Protein AF-A0AAV0ST47-F1 (afdb_monomer_lite)

Radius of gyration: 20.94 Å; chains: 1; bounding box: 46×33×74 Å

Sequence (142 aa):
MDLEGGHITYSIDTQVIEVVIGEMLWDPRGRKNSHKKCDAQFYSEDPLGDYAVTIKTPTEYRLAIKHVGIGINMKQTPLAIQAAKEVTNVSKLTGMIQAKAIAFVRVQCAANSKTIANVLRLIWAFSIGLKHLCGGVDSQTT

Structure (mmCIF, N/CA/C/O backbone):
data_AF-A0AAV0ST47-F1
#
_entry.id   AF-A0AAV0ST47-F1
#
loop_
_atom_site.group_PDB
_atom_site.id
_atom_site.type_symbol
_atom_site.label_atom_id
_atom_site.label_alt_id
_atom_site.label_comp_id
_atom_site.label_asym_id
_atom_site.label_entity_id
_atom_site.label_seq_id
_atom_site.pdbx_PDB_ins_code
_atom_site.Cartn_x
_atom_site.Cartn_y
_atom_site.Cartn_z
_atom_site.occupancy
_atom_site.B_iso_or_equiv
_atom_site.auth_seq_id
_atom_site.auth_comp_id
_atom_site.auth_asym_id
_atom_site.auth_atom_id
_atom_site.pdbx_PDB_model_num
ATOM 1 N N . MET A 1 1 ? 3.455 -12.627 22.695 1.00 33.88 1 MET A N 1
ATOM 2 C CA . MET A 1 1 ? 3.887 -12.661 21.279 1.00 33.88 1 MET A CA 1
ATOM 3 C C . MET A 1 1 ? 4.072 -11.227 20.819 1.00 33.88 1 MET A C 1
ATOM 5 O O . MET A 1 1 ? 3.136 -10.595 20.333 1.00 33.88 1 MET A O 1
ATOM 9 N N . ASP A 1 2 ? 5.267 -10.698 21.056 1.00 35.56 2 ASP A N 1
ATOM 10 C CA . ASP A 1 2 ? 5.633 -9.330 20.710 1.00 35.56 2 ASP A CA 1
ATOM 11 C C . ASP A 1 2 ? 5.952 -9.241 19.221 1.00 35.56 2 ASP A C 1
ATOM 13 O O . ASP A 1 2 ? 7.059 -9.502 18.770 1.00 35.56 2 ASP A O 1
ATOM 17 N N . LEU A 1 3 ? 4.939 -8.898 18.426 1.00 47.62 3 LEU A N 1
ATOM 18 C CA . LEU A 1 3 ? 5.165 -8.390 17.076 1.00 47.62 3 LEU A CA 1
ATOM 19 C C . LEU A 1 3 ? 5.753 -6.986 17.224 1.00 47.62 3 LEU A C 1
ATOM 21 O O . LEU A 1 3 ? 4.994 -6.038 17.437 1.00 47.62 3 LEU A O 1
ATOM 25 N N . GLU A 1 4 ? 7.078 -6.881 17.209 1.00 46.66 4 GLU A N 1
ATOM 26 C CA . GLU A 1 4 ? 7.834 -5.631 17.287 1.00 46.66 4 GLU A CA 1
ATOM 27 C C . GLU A 1 4 ? 7.195 -4.496 16.476 1.00 46.66 4 GLU A C 1
ATOM 29 O O . GLU A 1 4 ? 6.555 -4.713 15.440 1.00 46.66 4 GLU A O 1
ATOM 34 N N . GLY A 1 5 ? 7.361 -3.272 16.981 1.00 53.03 5 GLY A N 1
ATOM 35 C CA . GLY A 1 5 ? 6.897 -2.022 16.383 1.00 53.03 5 GLY A CA 1
ATOM 36 C C . GLY A 1 5 ? 7.605 -1.691 15.070 1.00 53.03 5 GLY A C 1
ATOM 37 O O . GLY A 1 5 ? 8.298 -0.686 14.969 1.00 53.03 5 GLY A O 1
ATOM 38 N N . GLY A 1 6 ? 7.428 -2.535 14.058 1.00 73.31 6 GLY A N 1
ATOM 39 C CA . GLY A 1 6 ? 7.820 -2.245 12.691 1.00 73.31 6 GLY A CA 1
ATOM 40 C C . GLY A 1 6 ? 6.894 -1.197 12.083 1.00 73.31 6 GLY A C 1
ATOM 41 O O . GLY A 1 6 ? 5.704 -1.131 12.395 1.00 73.31 6 GLY A O 1
ATOM 42 N N . HIS A 1 7 ? 7.437 -0.389 11.187 1.00 78.31 7 HIS A N 1
ATOM 43 C CA . HIS A 1 7 ? 6.675 0.387 10.219 1.00 78.31 7 HIS A CA 1
ATOM 44 C C . HIS A 1 7 ? 6.935 -0.215 8.835 1.00 78.31 7 HIS A C 1
ATOM 46 O O . HIS A 1 7 ? 7.988 -0.806 8.599 1.00 78.31 7 HIS A O 1
ATOM 52 N N . ILE A 1 8 ? 5.958 -0.130 7.934 1.00 83.31 8 ILE A N 1
ATOM 53 C CA . ILE A 1 8 ? 6.170 -0.496 6.528 1.00 83.31 8 ILE A CA 1
ATOM 54 C C 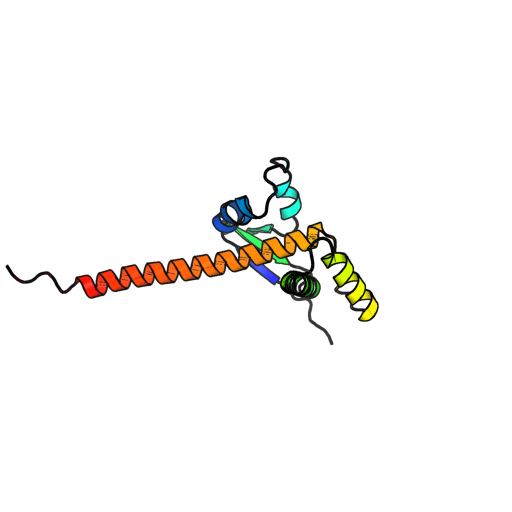. ILE A 1 8 ? 6.390 0.797 5.761 1.00 83.31 8 ILE A C 1
ATOM 56 O O . ILE A 1 8 ? 5.523 1.670 5.808 1.00 83.31 8 ILE A O 1
ATOM 60 N N . THR A 1 9 ? 7.508 0.888 5.047 1.00 83.75 9 THR A N 1
ATOM 61 C CA . THR A 1 9 ? 7.798 2.020 4.166 1.00 83.75 9 THR A CA 1
ATOM 62 C C . THR A 1 9 ? 7.799 1.568 2.713 1.00 83.75 9 THR A C 1
ATOM 64 O O . THR A 1 9 ? 8.453 0.585 2.369 1.00 83.75 9 THR A O 1
ATOM 67 N N . TYR A 1 10 ? 7.080 2.292 1.861 1.00 81.94 10 TYR A N 1
ATOM 68 C CA . TYR A 1 10 ? 7.148 2.153 0.410 1.00 81.94 10 TYR A CA 1
ATOM 69 C C . TYR A 1 10 ? 7.743 3.426 -0.184 1.00 81.94 10 TYR A C 1
ATOM 71 O O . TYR A 1 10 ? 7.280 4.511 0.139 1.00 81.94 10 TYR A O 1
ATOM 79 N N . SER A 1 11 ? 8.724 3.303 -1.075 1.00 83.50 11 SER A N 1
ATOM 80 C CA . SER A 1 11 ? 9.093 4.385 -1.996 1.00 83.50 11 SER A CA 1
ATOM 81 C C . SER A 1 11 ? 8.342 4.144 -3.302 1.00 83.50 11 SER A C 1
ATOM 83 O O . SER A 1 11 ? 8.441 3.055 -3.877 1.00 83.50 11 SER A O 1
ATOM 85 N N . ILE A 1 12 ? 7.568 5.123 -3.763 1.00 79.81 12 ILE A N 1
ATOM 86 C CA . ILE A 1 12 ? 6.730 5.027 -4.959 1.00 79.81 12 ILE A CA 1
ATOM 87 C C . ILE A 1 12 ? 7.065 6.190 -5.895 1.00 79.81 12 ILE A C 1
ATOM 89 O O . ILE A 1 12 ? 7.065 7.345 -5.477 1.00 79.81 12 ILE A O 1
ATOM 93 N N . ASP A 1 13 ? 7.313 5.864 -7.165 1.00 79.94 13 ASP A N 1
ATOM 94 C CA . ASP A 1 13 ? 7.637 6.844 -8.201 1.00 79.94 13 ASP A CA 1
ATOM 95 C C . ASP A 1 13 ? 6.452 7.808 -8.389 1.00 79.94 13 ASP A C 1
ATOM 97 O O . ASP A 1 13 ? 5.299 7.373 -8.503 1.00 79.94 13 ASP A O 1
ATOM 101 N N . THR A 1 14 ? 6.731 9.106 -8.508 1.00 76.31 14 THR A N 1
ATOM 102 C CA . THR A 1 14 ? 5.719 10.163 -8.697 1.00 76.31 14 THR A CA 1
ATOM 103 C C . THR A 1 14 ? 4.748 9.873 -9.839 1.00 76.31 14 THR A C 1
ATOM 105 O O . THR A 1 14 ? 3.536 9.992 -9.672 1.00 76.31 14 THR A O 1
ATOM 108 N N . GLN A 1 15 ? 5.248 9.353 -10.962 1.00 73.62 15 GLN A N 1
ATOM 109 C CA . GLN A 1 15 ? 4.405 8.998 -12.109 1.00 73.62 15 GLN A CA 1
ATOM 110 C C . GLN A 1 15 ? 3.379 7.899 -11.792 1.00 73.62 15 GLN A C 1
ATOM 112 O O . GLN A 1 15 ? 2.272 7.919 -12.321 1.00 73.62 15 GLN A O 1
ATOM 117 N N . VAL A 1 16 ? 3.710 6.943 -10.917 1.00 75.31 16 VAL A N 1
ATOM 118 C CA . VAL A 1 16 ? 2.771 5.879 -10.523 1.00 75.31 16 VAL A CA 1
ATOM 119 C C . VAL A 1 16 ? 1.644 6.461 -9.676 1.00 75.31 16 VAL A C 1
ATOM 121 O O . VAL A 1 16 ? 0.486 6.081 -9.840 1.00 75.31 16 VAL A O 1
ATOM 124 N N . ILE A 1 17 ? 1.960 7.403 -8.788 1.00 69.81 17 ILE A N 1
ATOM 125 C CA . ILE A 1 17 ? 0.948 8.047 -7.952 1.00 69.81 17 ILE A CA 1
ATOM 126 C C . ILE A 1 17 ? 0.047 8.947 -8.781 1.00 69.81 17 ILE A C 1
ATOM 128 O O . ILE A 1 17 ? -1.167 8.811 -8.695 1.00 69.81 17 ILE A O 1
ATOM 132 N N . GLU A 1 18 ? 0.614 9.846 -9.576 1.00 68.69 18 GLU A N 1
ATOM 133 C CA . GLU A 1 18 ? -0.166 10.879 -10.258 1.00 68.69 18 GLU A CA 1
ATOM 134 C C . GLU A 1 18 ? -0.977 10.338 -11.435 1.00 68.69 18 GLU A C 1
ATOM 136 O O . GLU A 1 18 ? -2.107 10.772 -11.633 1.00 68.69 18 GLU A O 1
ATOM 141 N N . VAL A 1 19 ? -0.434 9.377 -12.190 1.00 71.06 19 VAL A N 1
ATOM 142 C CA . VAL A 1 19 ? -1.101 8.841 -13.386 1.00 71.06 19 VAL A CA 1
ATOM 143 C C . VAL A 1 19 ? -1.975 7.642 -13.024 1.00 71.06 19 VAL A C 1
ATOM 145 O O . VAL A 1 19 ? -3.171 7.626 -13.299 1.00 71.06 19 VAL A O 1
ATOM 148 N N . VAL A 1 20 ? -1.407 6.632 -12.358 1.00 68.56 20 VAL A N 1
ATOM 149 C CA . VAL A 1 20 ? -2.115 5.359 -12.142 1.00 68.56 20 VAL A CA 1
ATOM 150 C C . VAL A 1 20 ? -3.103 5.464 -10.983 1.00 68.56 20 VAL A C 1
ATOM 152 O O . VAL A 1 20 ? -4.277 5.143 -11.141 1.00 68.56 20 VAL A O 1
ATOM 155 N N . ILE A 1 21 ? -2.656 5.924 -9.813 1.00 69.31 21 ILE A N 1
ATOM 156 C CA . ILE A 1 21 ? -3.522 6.008 -8.622 1.00 69.31 21 ILE A CA 1
ATOM 157 C C . ILE A 1 21 ? -4.466 7.200 -8.735 1.00 69.31 21 ILE A C 1
ATOM 159 O O . ILE A 1 21 ? -5.678 7.037 -8.580 1.00 69.31 21 ILE A O 1
ATOM 163 N N . GLY A 1 22 ? -3.891 8.343 -9.091 1.00 65.62 22 GLY A N 1
ATOM 164 C CA . GLY A 1 22 ? -4.311 9.188 -10.197 1.00 65.62 22 GLY A CA 1
ATOM 165 C C . GLY A 1 2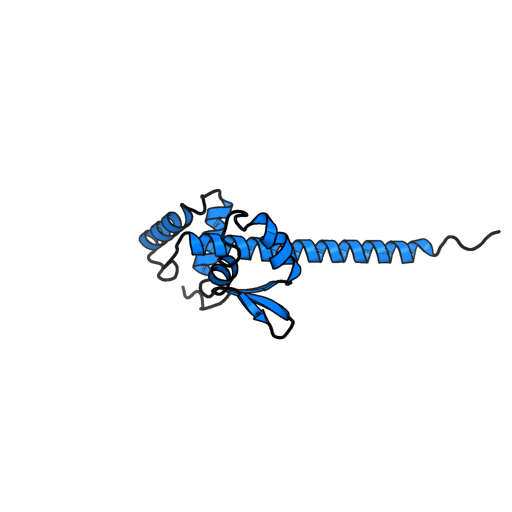2 ? -5.746 9.081 -10.644 1.00 65.62 22 GLY A C 1
ATOM 166 O O . GLY A 1 22 ? -6.733 9.511 -10.045 1.00 65.62 22 GLY A O 1
ATOM 167 N N . GLU A 1 23 ? -5.804 8.494 -11.813 1.00 65.50 23 GLU A N 1
ATOM 168 C CA . GLU A 1 23 ? -6.976 8.473 -12.643 1.00 65.50 23 GLU A CA 1
ATOM 169 C C . GLU A 1 23 ? -7.872 7.280 -12.287 1.00 65.50 23 GLU A C 1
ATOM 171 O O . GLU A 1 23 ? -9.070 7.316 -12.560 1.00 65.50 23 GLU A O 1
ATOM 176 N N . MET A 1 24 ? -7.334 6.234 -11.634 1.00 62.16 24 MET A N 1
ATOM 177 C CA . MET A 1 24 ? -8.083 5.003 -11.342 1.00 62.16 24 MET A CA 1
ATOM 178 C C . MET A 1 24 ? -8.791 4.981 -9.983 1.00 62.16 24 MET A C 1
ATOM 180 O O . MET A 1 24 ? -9.836 4.345 -9.851 1.00 62.16 24 MET A O 1
ATOM 184 N N . LEU A 1 25 ? -8.221 5.600 -8.944 1.00 61.66 25 LEU A N 1
ATOM 185 C CA . LEU A 1 25 ? -8.663 5.421 -7.550 1.00 61.66 25 LEU A CA 1
ATOM 186 C C . LEU A 1 25 ? -9.194 6.702 -6.894 1.00 61.66 25 LEU A C 1
ATOM 188 O O . LEU A 1 25 ? -9.652 6.659 -5.739 1.00 61.66 25 LEU A O 1
ATOM 192 N N . TRP A 1 26 ? -9.167 7.827 -7.608 1.00 62.84 26 TRP A N 1
ATOM 193 C CA . TRP A 1 26 ? -9.789 9.078 -7.189 1.00 62.84 26 TRP A CA 1
ATOM 194 C C . TRP A 1 26 ? -11.148 9.279 -7.866 1.00 62.84 26 TRP A C 1
ATOM 196 O O . TRP A 1 26 ? -11.337 8.967 -9.036 1.00 62.84 26 TRP A O 1
ATOM 206 N N . ASP A 1 27 ? -12.123 9.779 -7.099 1.00 57.34 27 ASP A N 1
ATOM 207 C CA . ASP A 1 27 ? -13.435 10.134 -7.641 1.00 57.34 27 ASP A CA 1
ATOM 208 C C . ASP A 1 27 ? -13.262 11.321 -8.605 1.00 57.34 27 ASP A C 1
ATOM 210 O O . ASP A 1 27 ? -12.852 12.393 -8.146 1.00 57.34 27 ASP A O 1
ATOM 214 N N . PRO A 1 28 ? -13.595 11.185 -9.903 1.00 49.25 28 PRO A N 1
ATOM 215 C CA . PRO A 1 28 ? -13.498 12.279 -10.870 1.00 49.25 28 PRO A CA 1
ATOM 216 C C . PRO A 1 28 ? -14.438 13.452 -10.543 1.00 49.25 28 PRO A C 1
ATOM 218 O O . PRO A 1 28 ? -14.292 14.538 -11.100 1.00 49.25 28 PRO A O 1
ATOM 221 N N . ARG A 1 29 ? -15.407 13.257 -9.634 1.00 49.44 29 ARG A N 1
ATOM 222 C CA . ARG A 1 29 ? -16.312 14.299 -9.117 1.00 49.44 29 ARG A CA 1
ATOM 223 C C . ARG A 1 29 ? -15.849 14.885 -7.779 1.00 49.44 29 ARG A C 1
ATOM 225 O O . ARG A 1 29 ? -16.483 15.804 -7.256 1.00 49.44 29 ARG A O 1
ATOM 232 N N . GLY A 1 30 ? -14.754 14.374 -7.216 1.00 52.62 30 GLY A N 1
ATOM 233 C CA . GLY A 1 30 ? -14.126 14.905 -6.013 1.00 52.62 30 GLY A CA 1
ATOM 234 C C . GLY A 1 30 ? -13.567 16.307 -6.258 1.00 52.62 30 GLY A C 1
ATOM 235 O O . GLY A 1 30 ? -12.984 16.595 -7.300 1.00 52.62 30 GLY A O 1
ATOM 236 N N . ARG A 1 31 ? -13.753 17.223 -5.296 1.00 46.12 31 ARG A N 1
ATOM 237 C CA . ARG A 1 31 ? -13.209 18.589 -5.386 1.00 46.12 31 ARG A CA 1
ATOM 238 C C . ARG A 1 31 ? -11.701 18.519 -5.651 1.00 46.12 31 ARG A C 1
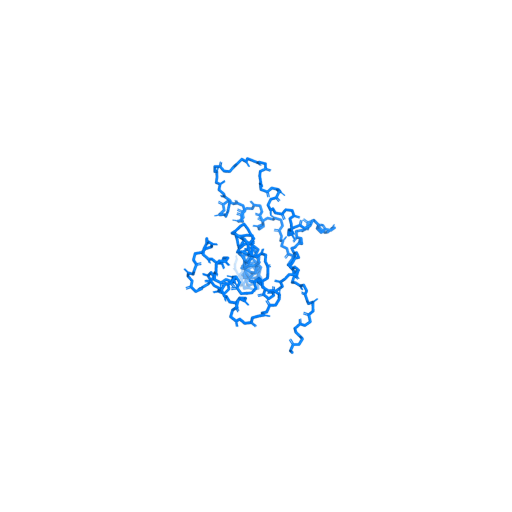ATOM 240 O O . ARG A 1 31 ? -10.997 17.904 -4.850 1.00 46.12 31 ARG A O 1
ATOM 247 N N . LYS A 1 32 ? -11.231 19.243 -6.679 1.00 49.16 32 LYS A N 1
ATOM 248 C CA . LYS A 1 32 ? -9.843 19.344 -7.198 1.00 49.16 32 LYS A CA 1
ATOM 249 C C . LYS A 1 32 ? -8.722 19.485 -6.145 1.00 49.16 32 LYS A C 1
ATOM 251 O O . LYS A 1 32 ? -7.557 19.275 -6.450 1.00 49.16 32 LYS A O 1
ATOM 256 N N . ASN A 1 33 ? -9.064 19.800 -4.894 1.00 45.84 33 ASN A N 1
ATOM 257 C CA . ASN A 1 33 ? -8.131 20.112 -3.809 1.00 45.84 33 ASN A CA 1
ATOM 258 C C . ASN A 1 33 ? -8.238 19.130 -2.618 1.00 45.84 33 ASN A C 1
ATOM 260 O O . ASN A 1 33 ? -7.576 19.321 -1.601 1.00 45.84 33 ASN A O 1
ATOM 264 N N . SER A 1 34 ? -9.103 18.111 -2.698 1.00 46.97 34 SER A N 1
ATOM 265 C CA . SER A 1 34 ? -9.386 17.180 -1.589 1.00 46.97 34 SER A CA 1
ATOM 266 C C . SER A 1 34 ? -8.402 16.004 -1.488 1.00 46.97 34 SER A C 1
ATOM 268 O O . SER A 1 34 ? -8.212 15.464 -0.400 1.00 46.97 34 SER A O 1
ATOM 270 N N . HIS A 1 35 ? -7.710 15.678 -2.582 1.00 49.56 35 HIS A N 1
ATOM 271 C CA . HIS A 1 35 ? -6.758 14.562 -2.683 1.00 49.56 35 HIS A CA 1
ATOM 272 C C . HIS A 1 35 ? -5.522 14.783 -1.793 1.00 49.56 35 HIS A C 1
ATOM 274 O O . HIS A 1 35 ? -5.220 13.954 -0.937 1.00 49.56 35 HIS A O 1
ATOM 280 N N . LYS A 1 36 ? -4.932 15.990 -1.840 1.00 49.62 36 LYS A N 1
ATOM 281 C CA . LYS A 1 36 ? -3.776 16.388 -1.009 1.00 49.62 36 LYS A CA 1
ATOM 282 C C . LYS A 1 36 ? -3.984 16.175 0.499 1.00 49.62 36 LYS A C 1
ATOM 284 O O . LYS A 1 36 ? -3.022 15.921 1.210 1.00 49.62 36 LYS A O 1
ATOM 289 N N . LYS A 1 37 ? -5.221 16.270 1.007 1.00 43.88 37 LYS A N 1
ATOM 290 C CA . LYS A 1 37 ? -5.521 16.131 2.447 1.00 43.88 37 LYS A CA 1
ATOM 291 C C . LYS A 1 37 ? -5.736 14.688 2.908 1.00 43.88 37 LYS A C 1
ATOM 293 O O . LYS A 1 37 ? -5.430 14.393 4.058 1.00 43.88 37 LYS A O 1
ATOM 298 N N . CYS A 1 38 ? -6.268 13.809 2.057 1.00 44.75 38 CYS A N 1
ATOM 299 C CA . CYS A 1 38 ? -6.421 12.388 2.394 1.00 44.75 38 CYS A CA 1
ATOM 300 C C . CYS A 1 38 ? -5.096 11.623 2.271 1.00 44.75 38 CYS A C 1
ATOM 302 O O . CYS A 1 38 ? -4.883 10.653 2.994 1.00 44.75 38 CYS A O 1
ATOM 304 N N . ASP A 1 39 ? -4.208 12.104 1.402 1.00 51.44 39 ASP A N 1
ATOM 305 C CA . ASP A 1 39 ? -2.915 11.493 1.109 1.00 51.44 39 ASP A CA 1
ATOM 306 C C . ASP A 1 39 ? -1.803 11.982 2.073 1.00 51.44 39 ASP A C 1
ATOM 308 O O . ASP A 1 39 ? -0.942 11.202 2.477 1.00 51.44 39 ASP A O 1
ATOM 312 N N . ALA A 1 40 ? -1.866 13.212 2.599 1.00 51.88 40 ALA A N 1
ATOM 313 C CA . ALA A 1 40 ? -0.844 13.754 3.515 1.00 51.88 40 ALA A CA 1
ATOM 314 C C . ALA A 1 40 ? -0.599 12.943 4.810 1.00 51.88 40 ALA A C 1
ATOM 316 O O . ALA A 1 40 ? 0.389 13.172 5.503 1.00 51.88 40 ALA A O 1
ATOM 317 N N . GLN A 1 41 ? -1.483 12.006 5.174 1.00 52.25 41 GLN A N 1
ATOM 318 C CA . GLN A 1 41 ? -1.272 11.140 6.339 1.00 52.25 41 GLN A CA 1
ATOM 319 C C . GLN A 1 41 ? -0.289 9.989 6.070 1.00 52.25 41 GLN A C 1
ATOM 321 O O . GLN A 1 41 ? 0.250 9.413 7.017 1.00 52.25 41 GLN A O 1
ATOM 326 N N . PHE A 1 42 ? -0.062 9.658 4.799 1.00 54.59 42 PHE A N 1
ATOM 327 C CA . PHE A 1 42 ? 0.759 8.527 4.385 1.00 54.59 42 PHE A CA 1
ATOM 328 C C . PHE A 1 42 ? 1.959 8.955 3.562 1.00 54.59 42 PHE A C 1
ATOM 330 O O . PHE A 1 42 ? 3.013 8.367 3.757 1.00 54.59 42 PHE A O 1
ATOM 337 N N . TYR A 1 43 ? 1.809 9.969 2.711 1.00 62.50 43 TYR A N 1
ATOM 338 C CA . TYR A 1 43 ? 2.830 10.400 1.767 1.00 62.50 43 TYR A CA 1
ATOM 339 C C . TYR A 1 43 ? 3.665 11.555 2.336 1.00 62.50 43 TYR A C 1
ATOM 341 O O . TYR A 1 43 ? 3.132 12.617 2.657 1.00 62.50 43 TYR A O 1
ATOM 349 N N . SER A 1 44 ? 4.975 11.354 2.431 1.00 63.28 44 SER A N 1
ATOM 350 C CA . SER A 1 44 ? 5.974 12.415 2.579 1.00 63.28 44 SER A CA 1
ATOM 351 C C . SER A 1 44 ? 6.822 12.467 1.314 1.00 63.28 44 SER A C 1
ATOM 353 O O . SER A 1 44 ? 7.212 11.415 0.806 1.00 63.28 44 SER A O 1
ATOM 355 N N . GLU A 1 45 ? 7.110 13.665 0.811 1.00 60.59 45 GLU A N 1
ATOM 356 C CA . GLU A 1 45 ? 8.107 13.832 -0.251 1.00 60.59 45 GLU A CA 1
ATOM 357 C C . GLU A 1 45 ? 9.477 13.396 0.284 1.00 60.59 45 GLU A C 1
ATOM 359 O O . GLU A 1 45 ? 9.923 13.850 1.342 1.00 60.59 45 GLU A O 1
ATOM 364 N N . ASP A 1 46 ? 10.105 12.459 -0.418 1.00 61.31 46 ASP A N 1
ATOM 365 C CA . ASP A 1 46 ? 11.489 12.064 -0.195 1.00 61.31 46 ASP A CA 1
ATOM 366 C C . ASP A 1 46 ? 12.404 13.158 -0.787 1.00 61.31 46 ASP A C 1
ATOM 368 O O . ASP A 1 46 ? 12.082 13.698 -1.850 1.00 61.31 46 ASP A O 1
ATOM 372 N N . PRO A 1 47 ? 13.548 13.507 -0.168 1.00 57.16 47 PRO A N 1
ATOM 373 C CA . PRO A 1 47 ? 14.555 14.385 -0.776 1.00 57.16 47 PRO A CA 1
ATOM 374 C C . PRO A 1 47 ? 15.001 13.986 -2.198 1.00 57.16 47 PRO A C 1
ATOM 376 O O . PRO A 1 47 ? 15.530 14.830 -2.919 1.00 57.16 47 PRO A O 1
ATOM 379 N N . LEU A 1 48 ? 14.779 12.737 -2.623 1.00 61.22 48 LEU A N 1
ATOM 380 C CA . LEU A 1 48 ? 15.018 12.258 -3.993 1.00 61.22 48 LEU A CA 1
ATOM 381 C C . LEU A 1 48 ? 13.911 12.616 -5.009 1.00 61.22 48 LEU A C 1
ATOM 383 O O . LEU A 1 48 ? 14.076 12.342 -6.196 1.00 61.22 48 LEU A O 1
ATOM 387 N N . GLY A 1 49 ? 12.803 13.229 -4.577 1.00 65.38 49 GLY A N 1
ATOM 388 C CA . GLY A 1 49 ? 11.666 13.596 -5.435 1.00 65.38 49 GLY A CA 1
ATOM 389 C C . GLY A 1 49 ? 10.632 12.482 -5.654 1.00 65.38 49 GLY A C 1
ATOM 390 O O . GLY A 1 49 ? 9.666 12.682 -6.393 1.00 65.38 49 GLY A O 1
ATOM 391 N N . ASP A 1 50 ? 10.819 11.332 -5.003 1.00 72.81 50 ASP A N 1
ATOM 392 C CA . ASP A 1 50 ? 9.847 10.238 -4.933 1.00 72.81 50 ASP A CA 1
ATOM 393 C C . ASP A 1 50 ? 8.886 10.420 -3.748 1.00 72.81 50 ASP A C 1
ATOM 395 O O . ASP A 1 50 ? 9.161 11.144 -2.788 1.00 72.81 50 ASP A O 1
ATOM 399 N N . TYR A 1 51 ? 7.760 9.707 -3.767 1.00 73.81 51 TYR A N 1
ATOM 400 C CA . TYR A 1 51 ? 6.850 9.672 -2.630 1.00 73.81 51 TYR A CA 1
ATOM 401 C C . TYR A 1 51 ? 7.189 8.521 -1.684 1.00 73.81 51 TYR A C 1
ATOM 403 O O . TYR A 1 51 ? 7.117 7.346 -2.054 1.00 73.81 51 TYR A O 1
ATOM 411 N N . ALA A 1 52 ? 7.472 8.846 -0.426 1.00 77.25 52 ALA A N 1
ATOM 412 C CA . ALA A 1 52 ? 7.617 7.867 0.639 1.00 77.25 52 ALA A CA 1
ATOM 413 C C . ALA A 1 52 ? 6.285 7.684 1.377 1.00 77.25 52 ALA A C 1
ATOM 415 O O . ALA A 1 52 ? 5.712 8.638 1.901 1.00 77.25 52 ALA A O 1
ATOM 416 N N . VAL A 1 53 ? 5.801 6.444 1.450 1.00 79.75 53 VAL A N 1
ATOM 417 C CA . VAL A 1 53 ? 4.639 6.061 2.253 1.00 79.75 53 VAL A CA 1
ATOM 418 C C . VAL A 1 53 ? 5.062 5.326 3.501 1.00 79.75 53 VAL A C 1
ATOM 420 O O . VAL A 1 53 ? 5.632 4.249 3.378 1.00 79.75 53 VAL A O 1
ATOM 423 N N . THR A 1 54 ? 4.695 5.825 4.684 1.00 82.81 54 THR A N 1
ATOM 424 C CA . THR A 1 54 ? 4.971 5.127 5.953 1.00 82.81 54 THR A CA 1
ATOM 425 C C . THR A 1 54 ? 3.691 4.669 6.652 1.00 82.81 54 THR A C 1
ATOM 427 O O . THR A 1 54 ? 2.880 5.469 7.118 1.00 82.81 54 THR A O 1
ATOM 430 N N . ILE A 1 55 ? 3.533 3.355 6.810 1.00 85.69 55 ILE A N 1
ATOM 431 C CA . ILE A 1 55 ? 2.447 2.728 7.566 1.00 85.69 55 ILE A CA 1
ATOM 432 C C . ILE A 1 55 ? 2.942 2.398 8.973 1.00 85.69 55 ILE A C 1
ATOM 434 O O . ILE A 1 55 ? 3.703 1.452 9.185 1.00 85.69 55 ILE A O 1
ATOM 438 N N . LYS A 1 56 ? 2.445 3.157 9.953 1.00 84.44 56 LYS A N 1
ATOM 439 C CA . LYS A 1 56 ? 2.783 3.005 11.379 1.00 84.44 56 LYS A CA 1
ATOM 440 C C . LYS A 1 56 ? 2.101 1.812 12.057 1.00 84.44 56 LYS A C 1
ATOM 442 O O . LYS A 1 56 ? 2.534 1.390 13.122 1.00 84.44 56 LYS A O 1
ATOM 447 N N . THR A 1 57 ? 1.044 1.261 11.455 1.00 86.44 57 THR A N 1
ATOM 448 C CA . THR A 1 57 ? 0.293 0.110 11.987 1.00 86.44 57 THR A CA 1
ATOM 449 C C . THR A 1 57 ? 0.269 -1.072 11.001 1.00 86.44 57 THR A C 1
ATOM 451 O O . THR A 1 57 ? -0.770 -1.387 10.417 1.00 86.44 57 THR A O 1
ATOM 454 N N . PRO A 1 58 ? 1.393 -1.796 10.808 1.00 88.19 58 PRO A N 1
ATOM 455 C CA . PRO A 1 58 ? 1.483 -2.874 9.815 1.00 88.19 58 PRO A CA 1
ATOM 456 C C . PRO A 1 58 ? 0.481 -4.010 9.999 1.00 88.19 58 PRO A C 1
ATOM 458 O O . PRO A 1 58 ? 0.025 -4.597 9.022 1.00 88.19 58 PRO A O 1
ATOM 461 N N . THR A 1 59 ? 0.153 -4.348 11.249 1.00 89.06 59 THR A N 1
ATOM 462 C CA . THR A 1 59 ? -0.781 -5.447 11.549 1.00 89.06 59 THR A CA 1
ATOM 463 C C . THR A 1 59 ? -2.180 -5.105 11.045 1.00 89.06 59 THR A C 1
ATOM 465 O O . THR A 1 59 ? -2.811 -5.905 10.361 1.00 89.06 59 THR A O 1
ATOM 468 N N . GLU A 1 60 ? -2.626 -3.884 11.328 1.00 89.56 60 GLU A N 1
ATOM 469 C CA . GLU A 1 60 ? -3.905 -3.352 10.876 1.00 89.56 60 GLU A CA 1
ATOM 470 C C . GLU A 1 60 ? -3.951 -3.237 9.345 1.00 89.56 60 GLU A C 1
ATOM 472 O O . GLU A 1 60 ? -4.920 -3.670 8.725 1.00 89.56 60 GLU A O 1
ATOM 477 N N . TYR A 1 61 ? -2.875 -2.735 8.730 1.00 90.31 61 TYR A N 1
ATOM 478 C CA . TYR A 1 61 ? -2.735 -2.659 7.276 1.00 90.31 61 TYR A CA 1
ATOM 479 C C . TYR A 1 61 ? -2.855 -4.026 6.603 1.00 90.31 61 TYR A C 1
ATOM 481 O O . TYR A 1 61 ? -3.707 -4.224 5.738 1.00 90.31 61 TYR A O 1
ATOM 489 N N . ARG A 1 62 ? -2.046 -5.001 7.036 1.00 91.69 62 ARG A N 1
ATOM 490 C CA . ARG A 1 62 ? -2.066 -6.362 6.480 1.00 91.69 62 ARG A CA 1
ATOM 491 C C . ARG A 1 62 ? -3.442 -6.995 6.625 1.00 91.69 62 ARG A C 1
ATOM 493 O O . ARG A 1 62 ? -3.900 -7.670 5.706 1.00 91.69 62 ARG A O 1
ATOM 500 N N . LEU A 1 63 ? -4.098 -6.780 7.763 1.00 91.56 63 LEU A N 1
ATOM 501 C CA . LEU A 1 63 ? -5.431 -7.310 7.999 1.00 91.56 63 LEU A CA 1
ATOM 502 C C . LEU A 1 63 ? -6.461 -6.662 7.065 1.00 91.56 63 LEU A C 1
ATOM 504 O O . LEU A 1 63 ? -7.265 -7.380 6.479 1.00 91.56 63 LEU A O 1
ATOM 508 N N . ALA A 1 64 ? -6.401 -5.346 6.861 1.00 92.38 64 ALA A N 1
ATOM 509 C CA . ALA A 1 64 ? -7.282 -4.633 5.936 1.00 92.38 64 ALA A CA 1
ATOM 510 C C . ALA A 1 64 ? -7.138 -5.131 4.496 1.00 92.38 64 ALA A C 1
ATOM 512 O O . ALA A 1 64 ? -8.137 -5.482 3.869 1.00 92.38 64 ALA A O 1
ATOM 513 N N . ILE A 1 65 ? -5.901 -5.234 4.000 1.00 93.94 65 ILE A N 1
ATOM 514 C CA . ILE A 1 65 ? -5.623 -5.736 2.649 1.00 93.94 65 ILE A CA 1
ATOM 515 C C . ILE A 1 65 ? -6.100 -7.180 2.489 1.00 93.94 65 ILE A C 1
ATOM 517 O O . ILE A 1 65 ? -6.699 -7.506 1.469 1.00 93.94 65 ILE A O 1
ATOM 521 N N . LYS A 1 66 ? -5.915 -8.036 3.504 1.00 94.25 66 LYS A N 1
ATOM 522 C CA . LYS A 1 66 ? -6.444 -9.407 3.478 1.00 94.25 66 LYS A CA 1
ATOM 523 C C . LYS A 1 66 ? -7.968 -9.445 3.379 1.00 94.25 66 LYS A C 1
ATOM 525 O O . LYS A 1 66 ? -8.480 -10.188 2.552 1.00 94.25 66 LYS A O 1
ATOM 530 N N . HIS A 1 67 ? -8.685 -8.647 4.174 1.00 93.38 67 HIS A N 1
ATOM 531 C CA . HIS A 1 67 ? -10.152 -8.597 4.128 1.00 93.38 67 HIS A CA 1
ATOM 532 C C . HIS A 1 67 ? -10.655 -8.131 2.756 1.00 93.38 67 HIS A C 1
ATOM 534 O O . HIS A 1 67 ? -11.543 -8.752 2.178 1.00 93.38 67 HIS A O 1
ATOM 540 N N . VAL A 1 68 ? -10.057 -7.074 2.204 1.00 92.31 68 VAL A N 1
ATOM 541 C CA . VAL A 1 68 ? -10.404 -6.601 0.855 1.00 92.31 68 VAL A CA 1
ATOM 542 C C . VAL A 1 68 ? -10.073 -7.662 -0.201 1.00 92.31 68 VAL A C 1
ATOM 544 O O . VAL A 1 68 ? -10.877 -7.905 -1.095 1.00 92.31 68 VAL A O 1
ATOM 547 N N . GLY A 1 69 ? -8.938 -8.354 -0.066 1.00 91.12 69 GLY A N 1
ATOM 548 C CA . GLY A 1 69 ? -8.515 -9.421 -0.976 1.00 91.12 69 GLY A CA 1
ATOM 549 C C . GLY A 1 69 ? -9.437 -10.644 -1.000 1.00 91.12 69 GLY A C 1
ATOM 550 O O . GLY A 1 69 ? -9.525 -11.304 -2.029 1.00 91.12 69 GLY A O 1
ATOM 551 N N . ILE A 1 70 ? -10.166 -10.921 0.087 1.00 93.94 70 ILE A N 1
ATOM 552 C CA . ILE A 1 70 ? -11.200 -11.974 0.131 1.00 93.94 70 ILE A CA 1
ATOM 553 C C . ILE A 1 70 ? -12.596 -11.469 -0.277 1.00 93.94 70 ILE A C 1
ATOM 555 O O . ILE A 1 70 ? -13.584 -12.174 -0.092 1.00 93.94 70 ILE A O 1
ATOM 559 N N . GLY A 1 71 ? -12.696 -10.251 -0.819 1.00 90.75 71 GLY A N 1
ATOM 560 C CA . GLY A 1 71 ? -13.938 -9.694 -1.359 1.00 90.75 71 GLY A CA 1
ATOM 561 C C . GLY A 1 71 ? -14.787 -8.894 -0.369 1.00 90.75 71 GLY A C 1
ATOM 562 O O . GLY A 1 71 ? -15.907 -8.511 -0.705 1.00 90.75 71 GLY A O 1
ATOM 563 N N . ILE A 1 72 ? -14.288 -8.595 0.836 1.00 93.12 72 ILE A N 1
ATOM 564 C CA . ILE A 1 72 ? -15.021 -7.730 1.770 1.00 93.12 72 ILE A CA 1
ATOM 565 C C . ILE A 1 72 ? -14.958 -6.287 1.276 1.00 93.12 72 ILE A C 1
ATOM 567 O O . ILE A 1 72 ? -13.888 -5.738 1.012 1.00 93.12 72 ILE A O 1
ATOM 571 N N . ASN A 1 73 ? -16.125 -5.649 1.195 1.00 89.12 73 ASN A N 1
ATOM 572 C CA . ASN A 1 73 ? -16.239 -4.260 0.773 1.00 89.12 73 ASN A CA 1
ATOM 573 C C . ASN A 1 73 ? -15.432 -3.339 1.705 1.00 89.12 73 ASN A C 1
ATOM 575 O O . ASN A 1 73 ? -15.531 -3.451 2.926 1.00 89.12 73 ASN A O 1
ATOM 579 N N . MET A 1 74 ? -14.731 -2.351 1.143 1.00 85.50 74 MET A N 1
ATOM 580 C CA . MET A 1 74 ? -14.002 -1.313 1.887 1.00 85.50 74 MET A CA 1
ATOM 581 C C . MET A 1 74 ? -14.865 -0.586 2.933 1.00 85.50 74 MET A C 1
ATOM 583 O O . MET A 1 74 ? -14.349 -0.137 3.953 1.00 85.50 74 MET A O 1
ATOM 587 N N . LYS A 1 75 ? -16.184 -0.481 2.711 1.00 88.19 75 LYS A N 1
ATOM 588 C CA . LYS A 1 75 ? -17.142 0.058 3.699 1.00 88.19 75 LYS A CA 1
ATOM 589 C C . LYS A 1 75 ? -17.326 -0.850 4.920 1.00 88.19 75 LYS A C 1
ATOM 591 O O . LYS A 1 75 ? -17.593 -0.360 6.009 1.00 88.19 75 LYS A O 1
ATOM 596 N N . GLN A 1 76 ? -17.192 -2.159 4.732 1.00 91.75 76 GLN A N 1
ATOM 597 C CA . GLN A 1 76 ? -17.358 -3.187 5.762 1.00 91.75 76 GLN A CA 1
ATOM 598 C C . GLN A 1 76 ? -16.030 -3.569 6.426 1.00 91.75 76 GLN A C 1
ATOM 600 O O . GLN A 1 76 ? -16.038 -4.053 7.553 1.00 91.75 76 GLN A O 1
ATOM 605 N N . THR A 1 77 ? -14.887 -3.317 5.779 1.00 92.56 77 THR A N 1
ATOM 606 C CA . THR A 1 77 ? -13.551 -3.594 6.334 1.00 92.56 77 THR A CA 1
ATOM 607 C C . THR A 1 77 ? -13.338 -3.017 7.743 1.00 92.56 77 THR A C 1
ATOM 609 O O . THR A 1 77 ? -12.809 -3.746 8.581 1.00 92.56 77 THR A O 1
ATOM 612 N N . PRO A 1 78 ? -13.772 -1.781 8.074 1.00 92.69 78 PRO A N 1
ATOM 613 C CA . PRO A 1 78 ? -13.681 -1.271 9.441 1.00 92.69 78 PRO A CA 1
ATOM 614 C C . PRO A 1 78 ? -14.444 -2.114 10.460 1.00 92.69 78 PRO A C 1
ATOM 616 O O . PRO A 1 78 ? -13.911 -2.400 11.527 1.00 92.69 78 PRO A O 1
ATOM 619 N N . LEU A 1 79 ? -15.653 -2.562 10.108 1.00 92.88 79 LEU A N 1
ATOM 620 C CA . LEU A 1 79 ? -16.480 -3.406 10.972 1.00 92.88 79 LEU A CA 1
ATOM 621 C C . LEU A 1 79 ? -15.832 -4.776 11.184 1.00 92.88 79 LEU A C 1
ATOM 623 O O . LEU A 1 79 ? -15.792 -5.264 12.306 1.00 92.88 79 LEU A O 1
ATOM 627 N N . ALA A 1 80 ? -15.267 -5.367 10.129 1.00 92.69 80 ALA A N 1
ATOM 628 C CA . ALA A 1 80 ? -14.585 -6.654 10.222 1.00 92.69 80 ALA A CA 1
ATOM 629 C C . ALA A 1 80 ? -13.325 -6.584 11.104 1.00 92.69 80 ALA A C 1
ATOM 631 O 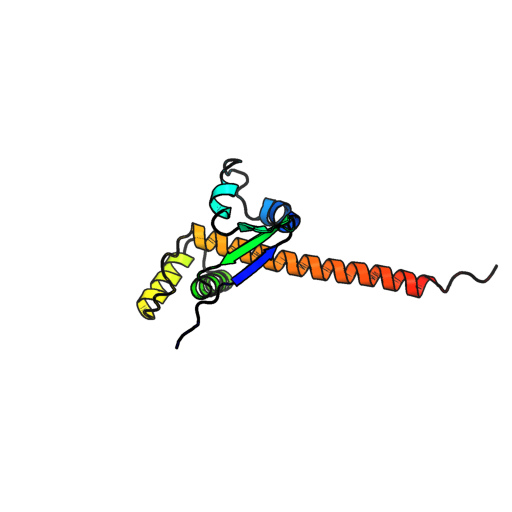O . ALA A 1 80 ? -13.089 -7.466 11.926 1.00 92.69 80 ALA A O 1
ATOM 632 N N . ILE A 1 81 ? -12.538 -5.509 10.985 1.00 91.81 81 ILE A N 1
ATOM 633 C CA . ILE A 1 81 ? -11.353 -5.297 11.829 1.00 91.81 81 ILE A CA 1
ATOM 634 C C . ILE A 1 81 ? -11.747 -5.013 13.278 1.00 91.81 81 ILE A C 1
ATOM 636 O O . ILE A 1 81 ? -11.093 -5.516 14.191 1.00 91.81 81 ILE A O 1
ATOM 640 N N . GLN A 1 82 ? -12.819 -4.254 13.497 1.00 91.44 82 GLN A N 1
ATOM 641 C CA . GLN A 1 82 ? -13.343 -3.995 14.833 1.00 91.44 82 GLN A CA 1
ATOM 642 C C . GLN A 1 82 ? -13.855 -5.284 15.493 1.00 91.44 82 GLN A C 1
ATOM 644 O O . GLN A 1 82 ? -13.480 -5.570 16.626 1.00 91.44 82 GLN A O 1
ATOM 649 N N . ALA A 1 83 ? -14.605 -6.116 14.767 1.00 91.06 83 ALA A N 1
ATOM 650 C CA . ALA A 1 83 ? -15.040 -7.423 15.255 1.00 91.06 83 ALA A CA 1
ATOM 651 C C . ALA A 1 83 ? -13.843 -8.338 15.570 1.00 91.06 83 ALA A C 1
ATOM 653 O O . ALA A 1 83 ? -13.799 -8.973 16.623 1.00 91.06 83 ALA A O 1
ATOM 654 N N . ALA A 1 84 ? -12.824 -8.361 14.703 1.00 91.06 84 ALA A N 1
ATOM 655 C CA . ALA A 1 84 ? -11.592 -9.100 14.967 1.00 91.06 84 ALA A CA 1
ATOM 656 C C . ALA A 1 84 ? -10.898 -8.599 16.244 1.00 91.06 84 ALA A C 1
ATOM 658 O O . ALA A 1 84 ? -10.494 -9.409 17.071 1.00 91.06 84 ALA A O 1
ATOM 659 N N . LYS A 1 85 ? -10.810 -7.277 16.446 1.00 90.81 85 LYS A N 1
ATOM 660 C CA . LYS A 1 85 ? -10.259 -6.675 17.667 1.00 90.81 85 LYS A CA 1
ATOM 661 C C . LYS A 1 85 ? -11.020 -7.121 18.916 1.00 90.81 85 LYS A C 1
ATOM 663 O O . LYS A 1 85 ? -10.376 -7.455 19.905 1.00 90.81 85 LYS A O 1
ATOM 668 N N . GLU A 1 86 ? -12.349 -7.104 18.876 1.00 90.81 86 GLU A N 1
ATOM 669 C CA . GLU A 1 86 ? -13.209 -7.479 20.007 1.00 90.81 86 GLU A CA 1
ATOM 670 C C . GLU A 1 86 ? -13.038 -8.950 20.395 1.00 90.81 86 GLU A C 1
ATOM 672 O O . GLU A 1 86 ? -12.955 -9.271 21.577 1.00 90.81 86 GLU A O 1
ATOM 677 N N . VAL A 1 87 ? -12.900 -9.836 19.407 1.00 92.06 87 VAL A N 1
ATOM 678 C CA . VAL A 1 87 ? -12.706 -11.273 19.647 1.00 92.06 87 VAL A CA 1
ATOM 679 C C . VAL A 1 87 ? -11.280 -11.586 20.104 1.00 92.06 87 VAL A C 1
ATOM 681 O O . VAL A 1 87 ? -11.082 -12.383 21.019 1.00 92.06 87 VAL A O 1
ATOM 684 N N . THR A 1 88 ? -10.263 -10.982 19.482 1.00 89.94 88 THR A N 1
ATOM 685 C CA . THR A 1 88 ? -8.859 -11.344 19.738 1.00 89.94 88 THR A CA 1
ATOM 686 C C . THR A 1 88 ? -8.184 -10.486 20.805 1.00 89.94 88 THR A C 1
ATOM 688 O O . THR A 1 88 ? -7.049 -10.776 21.175 1.00 89.94 88 THR A O 1
ATOM 691 N N . ASN A 1 89 ? -8.823 -9.406 21.267 1.00 86.62 89 ASN A N 1
ATOM 692 C CA . ASN A 1 89 ? -8.270 -8.418 22.203 1.00 86.62 89 ASN A CA 1
ATOM 693 C C . ASN A 1 89 ? -6.901 -7.843 21.782 1.00 86.62 89 ASN A C 1
ATOM 695 O O . ASN A 1 89 ? -6.072 -7.457 22.607 1.00 86.62 89 ASN A O 1
ATOM 699 N N . VAL A 1 90 ? -6.644 -7.754 20.472 1.00 85.38 90 VAL A N 1
ATOM 700 C CA . VAL A 1 90 ? -5.379 -7.219 19.945 1.00 85.38 90 VAL A CA 1
ATOM 701 C C . VAL A 1 90 ? -5.460 -5.695 19.867 1.00 85.38 90 VAL A C 1
ATOM 703 O O . VAL A 1 90 ? -6.089 -5.128 18.974 1.00 85.38 90 VAL A O 1
ATOM 706 N N . SER A 1 91 ? -4.752 -5.010 20.767 1.00 82.31 91 SER A N 1
ATOM 707 C CA . SER A 1 91 ? -4.732 -3.539 20.865 1.00 82.31 91 SER A CA 1
ATOM 708 C C . SER A 1 91 ? -4.281 -2.823 19.582 1.00 82.31 91 SER A C 1
ATOM 710 O O . SER A 1 91 ? -4.699 -1.696 19.319 1.00 82.31 91 SER A O 1
ATOM 712 N N . LYS A 1 92 ? -3.483 -3.493 18.741 1.00 81.12 92 LYS A N 1
ATOM 713 C CA . LYS A 1 92 ? -2.947 -2.968 17.471 1.00 81.12 92 LYS A CA 1
ATOM 714 C C . LYS A 1 92 ? -3.989 -2.822 16.351 1.00 81.12 92 LYS A C 1
ATOM 716 O O . LYS A 1 92 ? -3.667 -2.241 15.322 1.00 81.12 92 LYS A O 1
ATOM 721 N N . LEU A 1 93 ? -5.212 -3.331 16.526 1.00 83.19 93 LEU A N 1
ATOM 722 C CA . LEU A 1 93 ? -6.296 -3.284 15.530 1.00 83.19 93 LEU A CA 1
ATOM 723 C C . LEU A 1 93 ? -7.261 -2.104 15.742 1.00 83.19 93 LEU A C 1
ATOM 725 O O . LEU A 1 93 ? -8.460 -2.213 15.509 1.00 83.19 93 LEU A O 1
ATOM 729 N N . THR A 1 94 ? -6.762 -0.976 16.245 1.00 79.12 94 THR A N 1
ATOM 730 C CA . THR A 1 94 ? -7.600 0.154 16.665 1.00 79.12 94 THR A CA 1
ATOM 731 C C . THR A 1 94 ? -7.690 1.266 15.619 1.00 79.12 94 THR A C 1
ATOM 733 O O . THR A 1 94 ? -6.737 1.532 14.890 1.00 79.12 94 THR A O 1
ATOM 736 N N . GLY A 1 95 ? -8.823 1.975 15.596 1.00 80.81 95 GLY A N 1
ATOM 737 C CA . GLY A 1 95 ? -8.980 3.203 14.811 1.00 80.81 95 GLY A CA 1
ATOM 738 C C . GLY A 1 95 ? -9.124 2.984 13.304 1.00 80.81 95 GLY A C 1
ATOM 739 O O . GLY A 1 95 ? -8.798 3.886 12.528 1.00 80.81 95 GLY A O 1
ATOM 740 N N . MET A 1 96 ? -9.595 1.808 12.877 1.00 87.56 96 MET A N 1
ATOM 741 C CA . MET A 1 96 ? -9.934 1.592 11.477 1.00 87.56 96 MET A CA 1
ATOM 742 C C . MET A 1 96 ? -11.207 2.365 11.124 1.00 87.56 96 MET A C 1
ATOM 744 O O . MET A 1 96 ? -12.265 2.145 11.706 1.00 87.56 96 MET A O 1
ATOM 748 N N . ILE A 1 97 ? -11.108 3.233 10.122 1.00 88.31 97 ILE A N 1
ATOM 749 C CA . ILE A 1 97 ? -12.239 3.935 9.509 1.00 88.31 97 ILE A CA 1
ATOM 750 C C . ILE A 1 97 ? -12.217 3.699 8.002 1.00 88.31 97 ILE A C 1
ATOM 752 O O . ILE A 1 97 ? -11.168 3.396 7.433 1.00 88.31 97 ILE A O 1
ATOM 756 N N . GLN A 1 98 ? -13.354 3.882 7.331 1.00 85.81 98 GLN A N 1
ATOM 757 C CA . GLN A 1 98 ? -13.461 3.637 5.888 1.00 85.81 98 GLN A CA 1
ATOM 758 C C . GLN A 1 98 ? -12.397 4.404 5.084 1.00 85.81 98 GLN A C 1
ATOM 760 O O . GLN A 1 98 ? -11.770 3.835 4.196 1.00 85.81 98 GLN A O 1
ATOM 765 N N . ALA A 1 99 ? -12.145 5.674 5.422 1.00 83.81 99 ALA A N 1
ATOM 766 C CA . ALA A 1 99 ? -11.127 6.485 4.750 1.00 83.81 99 ALA A CA 1
ATOM 767 C C . ALA A 1 99 ? -9.717 5.871 4.856 1.00 83.81 99 ALA A C 1
ATOM 769 O O . ALA A 1 99 ? -8.971 5.860 3.879 1.00 83.81 99 ALA A O 1
ATOM 770 N N . LYS A 1 100 ? -9.380 5.297 6.015 1.00 85.44 100 LYS A N 1
ATOM 771 C CA . LYS A 1 100 ? -8.096 4.634 6.269 1.00 85.44 100 LYS A CA 1
ATOM 772 C C . LYS A 1 100 ? -7.979 3.317 5.500 1.00 85.44 100 LYS A C 1
ATOM 774 O O . LYS A 1 100 ? -6.938 3.056 4.908 1.00 85.44 100 LYS A O 1
ATOM 779 N N . ALA A 1 101 ? -9.057 2.533 5.435 1.00 87.31 101 ALA A N 1
ATOM 780 C CA . ALA A 1 101 ? -9.105 1.319 4.620 1.00 87.31 101 ALA A CA 1
ATOM 781 C C . ALA A 1 101 ? -8.894 1.629 3.126 1.00 87.31 101 ALA A C 1
ATOM 783 O O . ALA A 1 101 ? -8.101 0.963 2.466 1.00 87.31 101 ALA A O 1
ATOM 784 N N . ILE A 1 102 ? -9.543 2.679 2.609 1.00 84.56 102 ILE A N 1
ATOM 785 C CA . ILE A 1 102 ? -9.355 3.137 1.224 1.00 84.56 102 ILE A CA 1
ATOM 786 C C . ILE A 1 102 ? -7.903 3.569 0.986 1.00 84.56 102 ILE A C 1
ATOM 788 O O . ILE A 1 102 ? -7.307 3.172 -0.013 1.00 84.56 102 ILE A O 1
ATOM 792 N N . ALA A 1 103 ? -7.314 4.339 1.906 1.00 83.25 103 ALA A N 1
ATOM 793 C CA . ALA A 1 103 ? -5.917 4.755 1.800 1.00 83.25 103 ALA A CA 1
ATOM 794 C C . ALA A 1 103 ? -4.963 3.549 1.759 1.00 83.25 103 ALA A C 1
ATOM 796 O O . ALA A 1 103 ? -4.085 3.487 0.905 1.00 83.25 103 ALA A O 1
ATOM 797 N N . PHE A 1 104 ? -5.179 2.539 2.606 1.00 87.38 104 PHE A N 1
ATOM 798 C CA . PHE A 1 104 ? -4.391 1.305 2.586 1.00 87.38 104 PHE A CA 1
ATOM 799 C C . PHE A 1 104 ? -4.482 0.567 1.248 1.00 87.38 104 PHE A C 1
ATOM 801 O O . PHE A 1 104 ? -3.454 0.167 0.703 1.00 87.38 104 PHE A O 1
ATOM 808 N N . VAL A 1 105 ? -5.683 0.436 0.679 1.00 87.06 105 VAL A N 1
ATOM 809 C CA . VAL A 1 105 ? -5.871 -0.190 -0.640 1.00 87.06 105 VAL A CA 1
ATOM 810 C C . VAL A 1 105 ? -5.137 0.588 -1.734 1.00 87.06 105 VAL A C 1
ATOM 812 O O . VAL A 1 105 ? -4.481 -0.023 -2.577 1.00 87.06 105 VAL A O 1
ATOM 815 N N . ARG A 1 106 ? -5.183 1.926 -1.700 1.00 84.56 106 ARG A N 1
ATOM 816 C CA . ARG A 1 106 ? -4.446 2.778 -2.646 1.00 84.56 106 ARG A CA 1
ATOM 817 C C . ARG A 1 106 ? -2.943 2.564 -2.554 1.00 84.56 106 ARG A C 1
ATOM 819 O O . ARG A 1 106 ? -2.306 2.351 -3.580 1.00 84.56 106 ARG A O 1
ATOM 826 N N . VAL A 1 107 ? -2.393 2.546 -1.341 1.00 84.81 107 VAL A N 1
ATOM 827 C CA . VAL A 1 107 ? -0.964 2.287 -1.111 1.00 84.81 107 VAL A CA 1
ATOM 828 C C . VAL A 1 107 ? -0.565 0.912 -1.650 1.00 84.81 107 VAL A C 1
ATOM 830 O O . VAL A 1 107 ? 0.433 0.802 -2.359 1.00 84.81 107 VAL A O 1
ATOM 833 N N . GLN A 1 108 ? -1.368 -0.126 -1.393 1.00 88.75 108 GLN A N 1
ATOM 834 C CA . GLN A 1 108 ? -1.092 -1.468 -1.908 1.00 88.75 108 GLN A CA 1
ATOM 835 C C . GLN A 1 108 ? -1.143 -1.521 -3.442 1.00 88.75 108 GLN A C 1
ATOM 837 O O . GLN A 1 108 ? -0.294 -2.156 -4.066 1.00 88.75 108 GLN A O 1
ATOM 842 N N . CYS A 1 109 ? -2.119 -0.850 -4.057 1.00 86.56 109 CYS A N 1
ATOM 843 C CA . CYS A 1 109 ? -2.236 -0.762 -5.510 1.00 86.56 109 CYS A CA 1
ATOM 844 C C . CYS A 1 109 ? -1.041 -0.020 -6.128 1.00 86.56 109 CYS A C 1
ATOM 846 O O . CYS A 1 109 ? -0.479 -0.479 -7.124 1.00 86.56 109 CYS A O 1
ATOM 848 N N . ALA A 1 110 ? -0.598 1.069 -5.500 1.00 83.50 110 ALA A N 1
ATOM 849 C CA . ALA A 1 110 ? 0.554 1.851 -5.933 1.00 83.50 110 ALA A CA 1
ATOM 850 C C . ALA A 1 110 ? 1.848 1.031 -5.870 1.00 83.50 110 ALA A C 1
ATOM 852 O O . ALA A 1 110 ? 2.599 0.974 -6.844 1.00 83.50 110 ALA A O 1
ATOM 853 N N . ALA A 1 111 ? 2.067 0.328 -4.754 1.00 85.56 111 ALA A N 1
ATOM 854 C CA . ALA A 1 111 ? 3.212 -0.556 -4.579 1.00 85.56 111 ALA A CA 1
ATOM 855 C C . ALA A 1 111 ? 3.241 -1.658 -5.652 1.00 85.56 111 ALA A C 1
ATOM 857 O O . ALA A 1 111 ? 4.262 -1.854 -6.309 1.00 85.56 111 ALA A O 1
ATOM 858 N N . ASN A 1 112 ? 2.103 -2.318 -5.897 1.00 89.19 112 ASN A N 1
ATOM 859 C CA . ASN A 1 112 ? 1.998 -3.360 -6.921 1.00 89.19 112 ASN A CA 1
ATOM 860 C C . ASN A 1 112 ? 2.233 -2.805 -8.335 1.00 89.19 112 ASN A C 1
ATOM 862 O O . ASN A 1 112 ? 2.913 -3.438 -9.142 1.00 89.19 112 ASN A O 1
ATOM 866 N N . SER A 1 113 ? 1.709 -1.613 -8.627 1.00 85.69 113 SER A N 1
ATOM 867 C CA . SER A 1 113 ? 1.883 -0.949 -9.923 1.00 85.69 113 SER A CA 1
ATOM 868 C C . SER A 1 113 ? 3.345 -0.587 -10.178 1.00 85.69 113 SER A C 1
ATOM 870 O O . SER A 1 113 ? 3.845 -0.830 -11.274 1.00 85.69 113 SER A O 1
ATOM 872 N N . LYS A 1 114 ? 4.070 -0.099 -9.159 1.00 85.88 114 LYS A N 1
ATOM 873 C CA . LYS A 1 114 ? 5.523 0.123 -9.243 1.00 85.88 114 LYS A CA 1
ATOM 874 C C . LYS A 1 114 ? 6.273 -1.175 -9.537 1.00 85.88 114 LYS A C 1
ATOM 876 O O . LYS A 1 114 ? 7.141 -1.193 -10.408 1.00 85.88 114 LYS A O 1
ATOM 881 N N . THR A 1 115 ? 5.927 -2.273 -8.863 1.00 88.00 115 THR A N 1
ATOM 882 C CA . THR A 1 115 ? 6.537 -3.582 -9.140 1.00 88.00 115 THR A CA 1
ATOM 883 C C . THR A 1 115 ? 6.305 -4.014 -10.589 1.00 88.00 115 THR A C 1
ATOM 885 O O . THR A 1 115 ? 7.261 -4.392 -11.263 1.00 88.00 115 THR A O 1
ATOM 888 N N . ILE A 1 116 ? 5.073 -3.904 -11.095 1.00 89.06 116 ILE A N 1
ATOM 889 C CA . ILE A 1 116 ? 4.748 -4.244 -12.489 1.00 89.06 116 ILE A CA 1
ATOM 890 C C . ILE A 1 116 ? 5.520 -3.348 -13.464 1.00 89.06 116 ILE A C 1
ATOM 892 O O . ILE A 1 116 ? 6.141 -3.857 -14.395 1.00 89.06 116 ILE A O 1
ATOM 896 N N . ALA A 1 117 ? 5.542 -2.033 -13.234 1.00 87.00 117 ALA A N 1
ATOM 897 C CA . ALA A 1 117 ? 6.274 -1.088 -14.073 1.00 87.00 117 ALA A CA 1
ATOM 898 C C . ALA A 1 117 ? 7.771 -1.428 -14.142 1.00 87.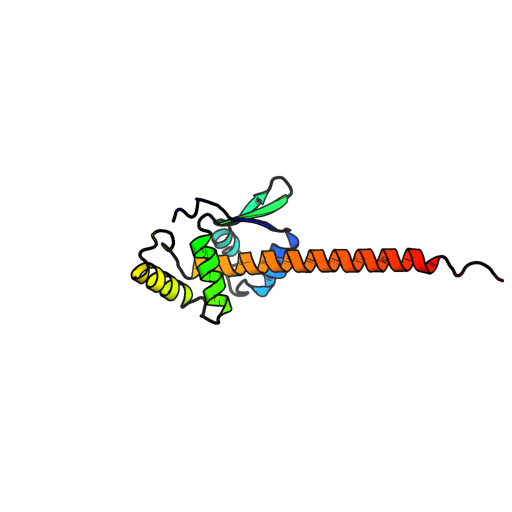00 117 ALA A C 1
ATOM 900 O O . ALA A 1 117 ? 8.361 -1.415 -15.221 1.00 87.00 117 ALA A O 1
ATOM 901 N N . ASN A 1 118 ? 8.381 -1.801 -13.016 1.00 87.62 118 ASN A N 1
ATOM 902 C CA . ASN A 1 118 ? 9.783 -2.212 -12.978 1.00 87.62 118 ASN A CA 1
ATOM 903 C C . ASN A 1 118 ? 10.035 -3.505 -13.756 1.00 87.62 118 ASN A C 1
ATOM 905 O O . ASN A 1 118 ? 10.994 -3.573 -14.523 1.00 87.62 118 ASN A O 1
ATOM 909 N N . VAL A 1 119 ? 9.159 -4.504 -13.625 1.00 90.69 119 VAL A N 1
ATOM 910 C CA . VAL A 1 119 ? 9.259 -5.744 -14.411 1.00 90.69 119 VAL A CA 1
ATOM 911 C C . VAL A 1 119 ? 9.142 -5.451 -15.909 1.00 90.69 119 VAL A C 1
ATOM 913 O O . VAL A 1 119 ? 9.951 -5.944 -16.692 1.00 90.69 119 VAL A O 1
ATOM 916 N N . LEU A 1 120 ? 8.202 -4.595 -16.320 1.00 90.00 120 LEU A N 1
ATOM 917 C CA . LEU A 1 120 ? 8.042 -4.204 -17.724 1.00 90.00 120 LEU A CA 1
ATOM 918 C C . LEU A 1 120 ? 9.269 -3.461 -18.267 1.00 90.00 120 LEU A C 1
ATOM 920 O O . LEU A 1 120 ? 9.705 -3.746 -19.381 1.00 90.00 120 LEU A O 1
ATOM 924 N N . ARG A 1 121 ? 9.871 -2.561 -17.476 1.00 89.06 121 ARG A N 1
ATOM 925 C CA . ARG A 1 121 ? 11.125 -1.877 -17.842 1.00 89.06 121 ARG A CA 1
ATOM 926 C C . ARG A 1 121 ? 12.268 -2.869 -18.056 1.00 89.06 121 ARG A C 1
ATOM 928 O O . ARG A 1 121 ? 13.006 -2.731 -19.027 1.00 89.06 121 ARG A O 1
ATOM 935 N N . LEU A 1 122 ? 12.391 -3.881 -17.194 1.00 90.75 122 LEU A N 1
ATOM 936 C CA . LEU A 1 122 ? 13.408 -4.928 -17.333 1.00 90.75 122 LEU A CA 1
ATOM 937 C C . LEU A 1 122 ? 13.192 -5.769 -18.596 1.00 90.75 122 LEU A C 1
ATOM 939 O O . LEU A 1 122 ? 14.142 -5.995 -19.342 1.00 90.75 122 LEU A O 1
ATOM 943 N N . ILE A 1 123 ? 11.952 -6.182 -18.874 1.00 92.50 123 ILE A N 1
ATOM 944 C CA . ILE A 1 123 ? 11.609 -6.936 -20.092 1.00 92.50 123 ILE A CA 1
ATOM 945 C C . ILE A 1 123 ? 11.915 -6.107 -21.345 1.00 92.50 123 ILE A C 1
ATOM 947 O O . ILE A 1 123 ? 12.474 -6.622 -22.316 1.00 92.50 123 ILE A O 1
ATOM 951 N N . TRP A 1 124 ? 11.584 -4.816 -21.325 1.00 92.75 124 TRP A N 1
ATOM 952 C CA . TRP A 1 124 ? 11.866 -3.901 -22.426 1.00 92.75 124 TRP A CA 1
ATOM 953 C C . TRP A 1 124 ? 13.373 -3.734 -22.660 1.00 92.75 124 TRP A C 1
ATOM 955 O O . TRP A 1 124 ? 13.841 -3.910 -23.786 1.00 92.75 124 TRP A O 1
ATOM 965 N N . ALA A 1 125 ? 14.146 -3.485 -21.599 1.00 90.75 125 ALA A N 1
ATOM 966 C CA . ALA A 1 125 ? 15.601 -3.370 -21.677 1.00 90.75 125 ALA A CA 1
ATOM 967 C C . ALA A 1 125 ? 16.252 -4.664 -22.193 1.00 90.75 125 ALA A C 1
ATOM 969 O O . ALA A 1 125 ? 17.116 -4.616 -23.069 1.00 90.75 125 ALA A O 1
ATOM 970 N N . PHE A 1 126 ? 15.788 -5.823 -21.713 1.00 90.62 126 PHE A N 1
ATOM 971 C CA . PHE A 1 126 ? 16.236 -7.127 -22.197 1.00 90.62 126 PHE A CA 1
ATOM 972 C C . PHE A 1 126 ? 15.943 -7.313 -23.691 1.00 90.62 126 PHE A C 1
ATOM 974 O O . PHE A 1 126 ? 16.820 -7.730 -24.442 1.00 90.62 126 PHE A O 1
ATOM 981 N N . SER A 1 127 ? 14.742 -6.945 -24.142 1.00 90.50 127 SER A N 1
ATOM 982 C CA . SER A 1 127 ? 14.337 -7.062 -25.550 1.00 90.50 127 SER A CA 1
ATOM 983 C C . SER A 1 127 ? 15.202 -6.196 -26.473 1.00 90.50 127 SER A C 1
ATOM 985 O O . SER A 1 127 ? 15.577 -6.628 -27.564 1.00 90.50 127 SER A O 1
ATOM 987 N N . ILE A 1 128 ? 15.566 -4.987 -26.030 1.00 89.19 128 ILE A N 1
ATOM 988 C CA . ILE A 1 128 ? 16.480 -4.102 -26.765 1.00 89.19 128 ILE A CA 1
ATOM 989 C C . ILE A 1 128 ? 17.896 -4.679 -26.803 1.00 89.19 128 ILE A C 1
ATOM 991 O O . ILE A 1 128 ? 18.510 -4.712 -27.870 1.00 89.19 128 ILE A O 1
ATOM 995 N N . GLY A 1 129 ? 18.401 -5.162 -25.666 1.00 90.19 129 GLY A N 1
ATOM 996 C CA . GLY A 1 129 ? 19.718 -5.794 -25.590 1.00 90.19 129 GLY A CA 1
ATOM 997 C C . GLY A 1 129 ? 19.819 -7.020 -26.499 1.00 90.19 129 GLY A C 1
ATOM 998 O O . GLY A 1 129 ? 20.778 -7.149 -27.256 1.00 90.19 129 GLY A O 1
ATOM 999 N N . LEU A 1 130 ? 18.787 -7.870 -26.504 1.00 89.00 130 LEU A N 1
ATOM 1000 C CA . LEU A 1 130 ? 18.711 -9.039 -27.377 1.00 89.00 130 LEU A CA 1
ATOM 1001 C C . LEU A 1 130 ? 18.718 -8.645 -28.859 1.00 89.00 130 LEU A C 1
ATOM 1003 O O . LEU A 1 130 ? 19.459 -9.233 -29.642 1.00 89.00 130 LEU A O 1
ATOM 1007 N N . LYS A 1 131 ? 17.955 -7.612 -29.246 1.00 84.25 131 LYS A N 1
ATOM 1008 C CA . LYS A 1 131 ? 17.972 -7.083 -30.619 1.00 84.25 131 LYS A CA 1
ATOM 1009 C C . LYS A 1 131 ? 19.372 -6.619 -31.031 1.00 84.25 131 LYS A C 1
ATOM 1011 O O . LYS A 1 131 ? 19.776 -6.862 -32.163 1.00 84.25 131 LYS A O 1
ATOM 1016 N N . HIS A 1 132 ? 20.108 -5.967 -30.132 1.00 79.44 132 HIS A N 1
ATOM 1017 C CA . HIS A 1 132 ? 21.465 -5.505 -30.419 1.00 79.44 132 HIS A CA 1
ATOM 1018 C C . HIS A 1 132 ? 22.465 -6.665 -30.558 1.00 79.44 132 HIS A C 1
ATOM 1020 O O . HIS A 1 132 ? 23.321 -6.622 -31.434 1.00 79.44 132 HIS A O 1
ATOM 1026 N N . LEU A 1 133 ? 22.320 -7.727 -29.757 1.00 76.12 133 LEU A N 1
ATOM 1027 C CA . LEU A 1 133 ? 23.164 -8.926 -29.835 1.00 76.12 133 LEU A CA 1
ATOM 1028 C C . LEU A 1 133 ? 22.882 -9.773 -31.085 1.00 76.12 133 LEU A C 1
ATOM 1030 O O . LEU A 1 133 ? 23.813 -10.270 -31.711 1.00 76.12 133 LEU A O 1
ATOM 1034 N N . CYS A 1 134 ? 21.613 -9.932 -31.469 1.00 71.31 134 CYS A N 1
ATOM 1035 C CA . CYS A 1 134 ? 21.232 -10.714 -32.649 1.00 71.31 134 CYS A CA 1
ATOM 1036 C C . CYS A 1 134 ? 21.353 -9.931 -33.968 1.00 71.31 134 CYS A C 1
ATOM 1038 O O . CYS A 1 134 ? 21.495 -10.543 -35.019 1.00 71.31 134 CYS A O 1
ATOM 1040 N N . GLY A 1 135 ? 21.332 -8.594 -33.932 1.00 60.38 135 GLY A N 1
ATOM 1041 C CA . GLY A 1 135 ? 21.459 -7.735 -35.117 1.00 60.38 135 GLY A CA 1
ATOM 1042 C C . GLY A 1 135 ? 22.880 -7.599 -35.679 1.00 60.38 135 GLY A C 1
ATOM 1043 O O . GLY A 1 135 ? 23.073 -6.871 -36.645 1.00 60.38 135 GLY A O 1
ATOM 1044 N N . GLY A 1 136 ? 23.874 -8.270 -35.087 1.00 54.34 136 GLY A N 1
ATOM 1045 C CA . GLY A 1 136 ? 25.272 -8.244 -35.530 1.00 54.34 136 GLY A CA 1
ATOM 1046 C C . GLY A 1 13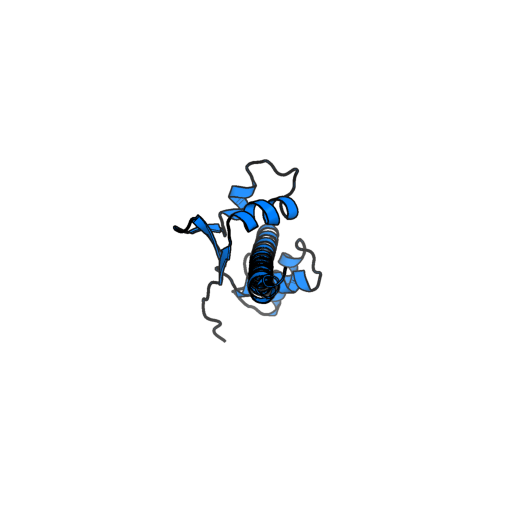6 ? 25.644 -9.260 -36.620 1.00 54.34 136 GLY A C 1
ATOM 1047 O O . GLY A 1 136 ? 26.829 -9.391 -36.913 1.00 54.34 136 GLY A O 1
ATOM 1048 N N . VAL A 1 137 ? 24.686 -9.997 -37.197 1.00 55.25 137 VAL A N 1
ATOM 1049 C CA . VAL A 1 137 ? 24.967 -11.087 -38.161 1.00 55.25 137 VAL A CA 1
ATOM 1050 C C . VAL A 1 137 ? 24.666 -10.721 -39.626 1.00 55.25 137 VAL A C 1
ATOM 1052 O O . VAL A 1 137 ? 25.073 -11.456 -40.516 1.00 55.25 137 VAL A O 1
ATOM 1055 N N . ASP A 1 138 ? 24.096 -9.549 -39.921 1.00 54.12 138 ASP A N 1
ATOM 1056 C CA . ASP A 1 138 ? 23.687 -9.201 -41.297 1.00 54.12 138 ASP A CA 1
ATOM 1057 C C . ASP A 1 138 ? 24.465 -8.014 -41.888 1.00 54.12 138 ASP A C 1
ATOM 1059 O O . ASP A 1 138 ? 23.891 -7.018 -42.329 1.00 54.12 138 ASP A O 1
ATOM 1063 N N . SER A 1 139 ? 25.800 -8.086 -41.904 1.00 53.47 139 SER A N 1
ATOM 1064 C CA . SER A 1 139 ? 26.630 -7.165 -42.704 1.00 53.47 139 SER A CA 1
ATOM 1065 C C . SER A 1 139 ? 27.954 -7.791 -43.154 1.00 53.47 139 SER A C 1
ATOM 1067 O O . SER A 1 139 ? 29.030 -7.276 -42.865 1.00 53.47 139 SER A O 1
ATOM 1069 N N . GLN A 1 140 ? 27.885 -8.893 -43.900 1.00 49.66 140 GLN A N 1
ATOM 1070 C CA . GLN A 1 140 ? 28.849 -9.189 -44.966 1.00 49.66 140 GLN A CA 1
ATOM 1071 C C . GLN A 1 140 ? 28.096 -9.813 -46.144 1.00 49.66 140 GLN A C 1
ATOM 1073 O O . GLN A 1 140 ? 27.220 -10.641 -45.925 1.00 49.66 140 GLN A O 1
ATOM 1078 N N . THR A 1 141 ? 28.498 -9.442 -47.365 1.00 43.47 141 THR A N 1
ATOM 1079 C CA . THR A 1 141 ? 27.905 -9.748 -48.689 1.00 43.47 141 THR A CA 1
ATOM 1080 C C . THR A 1 141 ? 26.653 -8.909 -48.994 1.00 43.47 141 THR A C 1
ATOM 1082 O O . THR A 1 141 ? 25.689 -8.950 -48.246 1.00 43.47 141 THR A O 1
ATOM 1085 N N . THR A 1 142 ? 26.619 -8.045 -50.013 1.00 41.06 142 THR A N 1
ATOM 1086 C CA . THR A 1 142 ? 27.333 -7.980 -51.303 1.00 41.06 142 THR A CA 1
ATOM 1087 C C . THR A 1 142 ? 27.390 -6.529 -51.779 1.00 41.06 142 THR A C 1
ATOM 1089 O O . THR A 1 142 ? 26.451 -5.772 -51.448 1.00 41.06 142 THR A O 1
#

Foldseek 3Di:
DDPDQDKDKDWFAPCLVCVVLNPPQDDPPPDPPVVCVLCVVFWDQDPVRTTMGIGRQVVLLVQLVVCVVVPNDLQCSLVVLVVVCVVVVDPSSPDDDSSVSSNSVSVVSRRVVRVVVVVVVVVVVVVVVVCVVVVPPPPDDD

Organism: NCBI:txid134698

pLDDT: mean 76.23, std 16.35, range [33.88, 94.25]

Secondary structure (DSSP, 8-state):
-------EEEEE-HHIIIIIIHHHHS-TTS-TTSHHHHHTTTEEE-TTSSEEEEES-HHHHHHHHHHHHTT--TTTHHHHHHHHHHHH--TTS----HHHHHHHHHHHHHHHHHHHHHHHHHHHHHHHHHHHHHTTSS----